Protein AF-A0A536RLC1-F1 (afdb_monomer)

Nearest PDB structures (foldseek):
  5knc-assembly1_G  TM=2.482E-01  e=6.509E+00  Enterococcus hirae ATCC 9790
  8ieq-assembly1_C  TM=2.1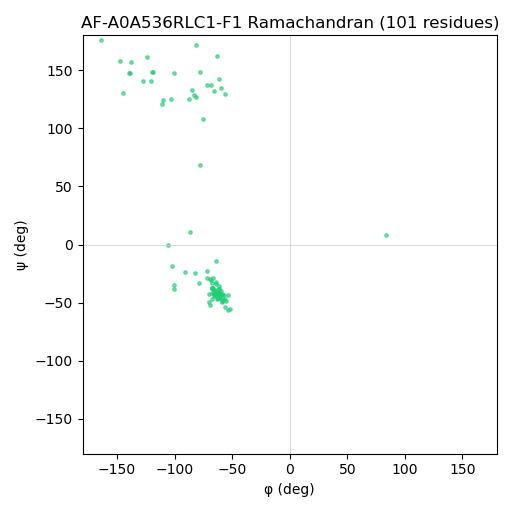72E-01  e=2.846E+00  Homo sapiens
  8ieb-assembly1_B  TM=2.143E-01  e=3.824E+00  Homo sapiens

Sequence (103 aa):
MRIRIFVLALLTFVAAFGAHEVMHLVVIFAVGGRGSIIVRPWRLGLVDFQIPSLHAQPVEPLGLVQQALVNFLGPALAAVPLVALWAGVRETAPRLALWANVL

Foldseek 3Di:
DVVLLVVLLVVVLVVLLVQLQVLLQVLCVVVVFHWDWDWDWDADPPDRDTDIHIHTDTPDDDDPVSVVCSVPRSLVVSLVVLVVVLVVDPDPRNNSSSVSSND

Solvent-accessible surface area (backbone atoms only — not comparable to full-atom values): 5683 Å² total; per-residue (Å²): 114,69,66,61,25,50,54,49,26,56,59,48,36,58,54,47,54,50,40,26,36,51,30,24,42,51,39,36,45,74,73,73,46,54,66,47,78,45,78,44,80,39,71,49,93,89,48,103,47,71,43,86,34,79,40,50,41,61,74,60,89,66,54,73,67,55,44,50,48,26,69,53,48,7,53,55,58,38,36,48,64,46,53,54,50,37,74,70,46,83,53,68,51,64,30,52,17,38,47,70,68,64,111

Radius of gyration: 15.73 Å; Cα contacts (8 Å, |Δi|>4): 134; chains: 1; bounding box: 32×38×42 Å

Mean predicted aligned error: 3.65 Å

Structure (mmCIF, N/CA/C/O backbone):
data_AF-A0A536RLC1-F1
#
_entry.id   AF-A0A536RLC1-F1
#
loop_
_atom_site.group_PDB
_atom_site.id
_atom_site.type_symbol
_atom_site.label_atom_id
_atom_site.label_alt_id
_atom_site.label_comp_id
_atom_site.label_asym_id
_atom_site.label_entity_id
_atom_site.label_seq_id
_atom_site.pdbx_PDB_ins_code
_atom_site.Cartn_x
_atom_site.Cartn_y
_atom_site.Cartn_z
_atom_site.occupancy
_atom_site.B_iso_or_equiv
_atom_site.auth_seq_id
_atom_site.auth_comp_id
_atom_site.auth_asym_id
_atom_site.auth_atom_id
_atom_site.pdbx_PDB_model_num
ATOM 1 N N . MET A 1 1 ? -16.991 -4.764 21.935 1.00 70.88 1 MET A N 1
ATOM 2 C CA . MET A 1 1 ? -15.896 -3.884 21.451 1.00 70.88 1 MET A CA 1
ATOM 3 C C . MET A 1 1 ? -15.061 -4.519 20.335 1.00 70.88 1 MET A C 1
ATOM 5 O O . MET A 1 1 ? -14.904 -3.883 19.304 1.00 70.88 1 MET A O 1
ATOM 9 N N . ARG A 1 2 ? -14.594 -5.771 20.481 1.00 87.94 2 ARG A N 1
ATOM 10 C CA . ARG A 1 2 ? -13.743 -6.463 19.485 1.00 87.94 2 ARG A CA 1
ATOM 11 C C . ARG A 1 2 ? -14.372 -6.611 18.088 1.00 87.94 2 ARG A C 1
ATOM 13 O O . ARG A 1 2 ? -13.712 -6.317 17.104 1.00 87.94 2 ARG A O 1
ATOM 20 N N . ILE A 1 3 ? -15.661 -6.959 18.006 1.00 94.25 3 ILE A N 1
ATOM 21 C CA . ILE A 1 3 ? -16.385 -7.095 16.724 1.00 94.25 3 ILE A CA 1
ATOM 22 C C . ILE A 1 3 ? -16.426 -5.770 15.951 1.00 94.25 3 ILE A C 1
ATOM 24 O O . ILE A 1 3 ? -16.204 -5.762 14.750 1.00 94.25 3 ILE A O 1
ATOM 28 N N . ARG A 1 4 ? -16.650 -4.634 16.633 1.00 93.88 4 ARG A N 1
ATOM 29 C CA . ARG A 1 4 ? -16.665 -3.312 15.980 1.00 93.88 4 ARG A CA 1
ATOM 30 C C . ARG A 1 4 ? -15.316 -2.995 15.333 1.00 93.88 4 ARG A C 1
ATOM 32 O O . ARG A 1 4 ? -15.293 -2.531 14.205 1.00 93.88 4 ARG A O 1
ATOM 39 N N . ILE A 1 5 ? -14.213 -3.274 16.034 1.00 95.25 5 ILE A N 1
ATOM 40 C CA . ILE A 1 5 ? -12.854 -3.077 15.506 1.00 95.25 5 ILE A CA 1
ATOM 41 C C . ILE A 1 5 ? -12.629 -3.975 14.293 1.00 95.25 5 ILE A C 1
ATOM 43 O O . ILE A 1 5 ? -12.168 -3.485 13.274 1.00 95.25 5 ILE A O 1
ATOM 47 N N . PHE A 1 6 ? -12.998 -5.255 14.385 1.00 95.50 6 PHE A N 1
ATOM 48 C CA . PHE A 1 6 ? -12.861 -6.200 13.278 1.00 95.50 6 PHE A CA 1
ATOM 49 C C . PHE A 1 6 ? -13.641 -5.757 12.034 1.00 95.50 6 PHE A C 1
ATOM 51 O O . PHE A 1 6 ? -13.079 -5.712 10.947 1.00 95.50 6 PHE A O 1
ATOM 58 N N . VAL A 1 7 ? -14.911 -5.373 12.196 1.00 96.12 7 VAL A N 1
ATOM 59 C CA . VAL A 1 7 ? -15.747 -4.897 11.083 1.00 96.12 7 VAL A CA 1
ATOM 60 C C . VAL A 1 7 ? -15.159 -3.631 10.465 1.00 96.12 7 VAL A C 1
ATOM 62 O O . VAL A 1 7 ? -15.038 -3.555 9.248 1.00 96.12 7 VAL A O 1
ATOM 65 N N . LEU A 1 8 ? -14.750 -2.656 11.283 1.00 95.81 8 LEU A N 1
ATOM 66 C CA . LEU A 1 8 ? -14.109 -1.441 10.779 1.00 95.81 8 LEU A CA 1
ATOM 67 C C . LEU A 1 8 ? -12.798 -1.757 10.055 1.00 95.81 8 LEU A C 1
ATOM 69 O O . LEU A 1 8 ? -12.584 -1.249 8.963 1.00 95.81 8 LEU A O 1
ATOM 73 N N . ALA A 1 9 ? -11.959 -2.627 10.618 1.00 96.00 9 ALA A N 1
ATOM 74 C CA . ALA A 1 9 ? -10.696 -3.022 10.007 1.00 96.00 9 ALA A CA 1
ATOM 75 C C . ALA A 1 9 ? -10.925 -3.694 8.651 1.00 96.00 9 ALA A C 1
ATOM 77 O O . ALA A 1 9 ? -10.232 -3.354 7.702 1.00 96.00 9 ALA A O 1
ATOM 78 N N . LEU A 1 10 ? -11.927 -4.573 8.545 1.00 95.94 10 LEU A N 1
ATOM 79 C CA . LEU A 1 10 ? -12.291 -5.241 7.297 1.00 95.94 10 LEU A CA 1
ATOM 80 C C . LEU A 1 10 ? -12.826 -4.260 6.244 1.00 95.94 10 LEU A C 1
ATOM 82 O O . LEU A 1 10 ? -12.461 -4.351 5.076 1.00 95.94 10 LEU A O 1
ATOM 86 N N . LEU A 1 11 ? -13.672 -3.307 6.641 1.00 95.19 11 LEU A N 1
ATOM 87 C CA . LEU A 1 11 ? -14.187 -2.288 5.722 1.00 95.19 11 LEU A CA 1
ATOM 88 C C . LEU A 1 11 ? -13.067 -1.363 5.232 1.00 95.19 11 LEU A C 1
ATOM 90 O O . LEU A 1 11 ? -12.974 -1.076 4.040 1.00 95.19 11 LEU A O 1
ATOM 94 N N . THR A 1 12 ? -12.193 -0.923 6.139 1.00 95.38 12 THR A N 1
ATOM 95 C CA . THR A 1 12 ? -11.034 -0.095 5.797 1.00 95.38 12 THR A CA 1
ATOM 96 C C . THR A 1 12 ? -10.014 -0.867 4.966 1.00 95.38 12 THR A C 1
ATOM 98 O O . THR A 1 12 ? -9.418 -0.272 4.075 1.00 95.38 12 THR A O 1
ATOM 101 N N . PHE A 1 13 ? -9.866 -2.176 5.180 1.00 95.44 13 PHE A N 1
ATOM 102 C CA . PHE A 1 13 ? -8.969 -3.033 4.407 1.00 95.44 13 PHE A CA 1
ATOM 103 C C . PHE A 1 13 ? -9.275 -3.002 2.917 1.00 95.44 13 PHE A C 1
ATOM 105 O O . PHE A 1 13 ? -8.356 -2.861 2.123 1.00 95.44 13 PHE A O 1
ATOM 112 N N . VAL A 1 14 ? -10.547 -3.051 2.516 1.00 93.31 14 VAL A N 1
ATOM 113 C CA . VAL A 1 14 ? -10.909 -2.987 1.090 1.00 93.31 14 VAL A CA 1
ATOM 114 C C . VAL A 1 14 ? -10.405 -1.687 0.452 1.00 93.31 14 VAL A C 1
ATOM 116 O O . VAL A 1 14 ? -9.826 -1.708 -0.634 1.00 93.31 14 VAL A O 1
ATOM 119 N N . ALA A 1 15 ? -10.575 -0.558 1.146 1.00 92.88 15 ALA A N 1
ATOM 120 C CA . ALA A 1 15 ? -10.096 0.738 0.675 1.00 92.88 15 ALA A CA 1
ATOM 121 C C . ALA A 1 15 ? -8.561 0.840 0.709 1.00 92.88 15 ALA A C 1
ATOM 123 O O . ALA A 1 15 ? -7.963 1.323 -0.250 1.00 92.88 15 ALA A O 1
ATOM 124 N N . ALA A 1 16 ? -7.926 0.363 1.782 1.00 95.19 16 ALA A N 1
ATOM 125 C CA . ALA A 1 16 ? -6.474 0.354 1.948 1.00 95.19 16 ALA A CA 1
ATOM 126 C C . ALA A 1 16 ? -5.789 -0.517 0.887 1.00 95.19 16 ALA A C 1
ATOM 128 O O . ALA A 1 16 ? -4.830 -0.079 0.261 1.00 95.19 16 ALA A O 1
ATOM 129 N N . PHE A 1 17 ? -6.324 -1.709 0.629 1.00 94.94 17 PHE A N 1
ATOM 130 C CA . PHE A 1 17 ? -5.839 -2.632 -0.392 1.00 94.94 17 PHE A CA 1
ATOM 131 C C . PHE A 1 17 ? -5.981 -2.048 -1.802 1.00 94.94 17 PHE A C 1
ATOM 133 O O . PHE A 1 17 ? -5.040 -2.084 -2.590 1.00 94.94 17 PHE A O 1
ATOM 140 N N . GLY A 1 18 ? -7.121 -1.424 -2.114 1.00 94.88 18 GLY A N 1
ATOM 141 C CA . GLY A 1 18 ? -7.283 -0.711 -3.384 1.00 94.88 18 GLY A CA 1
ATOM 142 C C . GLY A 1 18 ? -6.298 0.453 -3.529 1.00 94.88 18 GLY A C 1
ATOM 143 O O . GLY A 1 18 ? -5.651 0.592 -4.566 1.00 94.88 18 GLY A O 1
ATOM 144 N N . ALA A 1 19 ? -6.141 1.268 -2.482 1.00 95.62 19 ALA A N 1
ATOM 145 C CA . ALA A 1 19 ? -5.190 2.378 -2.474 1.00 95.62 19 ALA A CA 1
ATOM 146 C C . ALA A 1 19 ? -3.741 1.897 -2.646 1.00 95.62 19 ALA A C 1
ATOM 148 O O . ALA A 1 19 ? -2.980 2.534 -3.369 1.00 95.62 19 ALA A O 1
ATOM 149 N N . HIS A 1 20 ? -3.379 0.765 -2.040 1.00 97.06 20 HIS A N 1
ATOM 150 C CA . HIS A 1 20 ? -2.073 0.124 -2.181 1.00 97.06 20 HIS A CA 1
ATOM 151 C C . HIS A 1 20 ? -1.734 -0.170 -3.646 1.00 97.06 20 HIS A C 1
ATOM 153 O O . HIS A 1 20 ? -0.720 0.306 -4.161 1.00 97.06 20 HIS A O 1
ATOM 159 N N . GLU A 1 21 ? -2.621 -0.870 -4.350 1.00 97.31 21 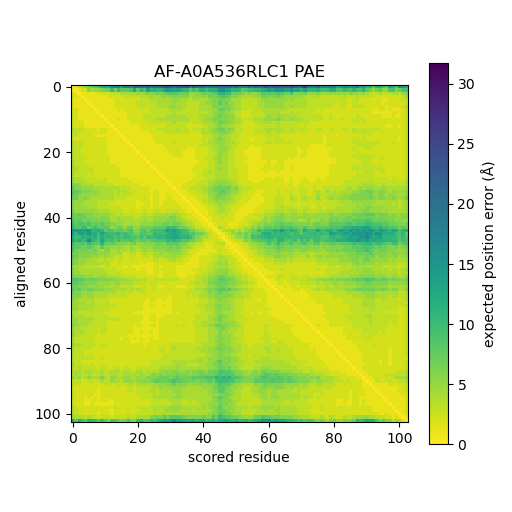GLU A N 1
ATOM 160 C CA . GLU A 1 21 ? -2.402 -1.200 -5.761 1.00 97.31 21 GLU A CA 1
ATOM 161 C C . GLU A 1 21 ? -2.428 0.046 -6.658 1.00 97.31 21 GLU A C 1
ATOM 163 O O . GLU A 1 21 ? -1.613 0.186 -7.571 1.00 97.31 21 GLU A O 1
ATOM 168 N N . VAL A 1 22 ? -3.303 1.015 -6.375 1.00 97.75 22 VAL A N 1
ATOM 169 C CA . VAL A 1 22 ? -3.316 2.286 -7.116 1.00 97.75 22 VAL A CA 1
ATOM 170 C C . VAL A 1 22 ? -2.009 3.055 -6.916 1.00 97.75 22 VAL A C 1
ATOM 172 O O . VAL A 1 22 ? -1.493 3.618 -7.880 1.00 97.75 22 VAL A O 1
ATOM 175 N N . MET A 1 23 ? -1.431 3.064 -5.713 1.00 98.31 23 MET A N 1
ATOM 176 C CA . MET A 1 23 ? -0.150 3.734 -5.473 1.00 98.31 23 MET A CA 1
ATOM 177 C C . MET A 1 23 ? 1.006 3.045 -6.198 1.00 98.31 23 MET A C 1
ATOM 179 O O . MET A 1 23 ? 1.850 3.741 -6.761 1.00 98.31 23 MET A O 1
ATOM 183 N N . HIS A 1 24 ? 1.028 1.711 -6.284 1.00 98.25 24 HIS A N 1
ATOM 184 C CA . HIS A 1 24 ? 1.972 1.026 -7.172 1.00 98.25 24 HIS A CA 1
ATOM 185 C C . HIS A 1 24 ? 1.832 1.503 -8.619 1.00 98.25 24 HIS A C 1
ATOM 187 O O . HIS A 1 24 ? 2.833 1.847 -9.248 1.00 98.25 24 HIS A O 1
ATOM 193 N N . LEU A 1 25 ? 0.601 1.589 -9.133 1.00 98.25 25 LEU A N 1
ATOM 194 C CA . LEU A 1 25 ? 0.346 2.069 -10.490 1.00 98.25 25 LEU A CA 1
ATOM 195 C C . LEU A 1 25 ? 0.815 3.519 -10.694 1.00 98.25 25 LEU A C 1
ATOM 197 O O . LEU A 1 25 ? 1.438 3.827 -11.710 1.00 98.25 25 LEU A O 1
ATOM 201 N N . VAL A 1 26 ? 0.568 4.402 -9.723 1.00 98.31 26 VAL A N 1
ATOM 202 C CA . VAL A 1 26 ? 1.063 5.787 -9.747 1.00 98.31 26 VAL A CA 1
ATOM 203 C C . VAL A 1 26 ? 2.588 5.816 -9.825 1.00 98.31 26 VAL A C 1
ATOM 205 O O . VAL A 1 26 ? 3.135 6.554 -10.643 1.00 98.31 26 VAL A O 1
ATOM 208 N N . VAL A 1 27 ? 3.284 4.995 -9.031 1.00 98.31 27 VAL A N 1
ATOM 209 C CA . VAL A 1 27 ? 4.753 4.927 -9.069 1.00 98.31 27 VAL A CA 1
ATOM 210 C C . VAL A 1 27 ? 5.244 4.373 -10.408 1.00 98.31 27 VAL A C 1
ATOM 212 O O . VAL A 1 27 ? 6.200 4.921 -10.949 1.00 98.31 27 VAL A O 1
ATOM 215 N N . ILE A 1 28 ? 4.574 3.366 -10.987 1.00 98.44 28 ILE A N 1
ATOM 216 C CA . ILE A 1 28 ? 4.886 2.851 -12.335 1.00 98.44 28 ILE A CA 1
ATOM 217 C C . ILE A 1 28 ? 4.848 3.989 -13.363 1.00 98.44 28 ILE A C 1
ATOM 219 O O . ILE A 1 28 ? 5.801 4.150 -14.127 1.00 98.44 28 ILE A O 1
ATOM 223 N N . PHE A 1 29 ? 3.793 4.808 -13.359 1.00 98.12 29 PHE A N 1
ATOM 224 C CA . PHE A 1 29 ? 3.703 5.959 -14.261 1.00 98.12 29 PHE A CA 1
ATOM 225 C C . PHE A 1 29 ? 4.759 7.029 -13.953 1.00 98.12 29 PHE A C 1
ATOM 227 O O . PHE A 1 29 ? 5.353 7.586 -14.875 1.00 98.12 29 PHE A O 1
ATOM 234 N N . ALA A 1 30 ? 5.040 7.293 -12.675 1.00 98.06 30 ALA A N 1
ATOM 235 C CA . ALA A 1 30 ? 6.020 8.295 -12.259 1.00 98.06 30 ALA A CA 1
ATOM 236 C C . ALA A 1 30 ? 7.455 7.948 -12.692 1.00 98.06 30 ALA A C 1
ATOM 238 O O . ALA A 1 30 ? 8.235 8.847 -13.001 1.00 98.06 30 ALA A O 1
ATOM 239 N N . VAL A 1 31 ? 7.802 6.658 -12.760 1.00 97.56 31 VAL A N 1
ATOM 240 C CA . VAL A 1 31 ? 9.110 6.192 -13.257 1.00 97.56 31 VAL A CA 1
ATOM 241 C C . VAL A 1 31 ? 9.154 6.016 -14.783 1.00 97.56 31 VAL A C 1
ATOM 243 O O . VAL A 1 31 ? 10.118 5.458 -15.306 1.00 97.56 31 VAL A O 1
ATOM 246 N N . GLY A 1 32 ? 8.129 6.489 -15.501 1.00 96.56 32 GLY A N 1
ATOM 247 C CA . GLY A 1 32 ? 8.045 6.462 -16.966 1.00 96.56 32 GLY A CA 1
ATOM 248 C C . GLY A 1 32 ? 7.534 5.148 -17.562 1.00 96.56 32 GLY A C 1
ATOM 249 O O . GLY A 1 32 ? 7.583 4.974 -18.779 1.00 96.56 32 GLY A O 1
ATOM 250 N N . GLY A 1 33 ? 7.055 4.221 -16.731 1.00 96.62 33 GLY A N 1
ATOM 251 C CA . GLY A 1 33 ? 6.450 2.972 -17.178 1.00 96.62 33 GLY A CA 1
ATOM 252 C C . GLY A 1 33 ? 4.987 3.134 -17.593 1.00 96.62 33 GLY A C 1
ATOM 253 O O . GLY A 1 33 ? 4.344 4.162 -17.369 1.00 96.62 33 GLY A O 1
ATOM 254 N N . ARG A 1 34 ? 4.433 2.070 -18.172 1.00 97.62 34 ARG A N 1
ATOM 255 C CA . ARG A 1 34 ? 2.996 1.916 -18.419 1.00 97.62 34 ARG A CA 1
ATOM 256 C C . ARG A 1 34 ? 2.511 0.696 -17.661 1.00 97.62 34 ARG A C 1
ATOM 258 O O . ARG A 1 34 ? 3.256 -0.263 -17.498 1.00 97.62 34 ARG A O 1
ATOM 265 N N . GLY A 1 35 ? 1.267 0.714 -17.208 1.00 96.62 35 GLY A N 1
ATOM 266 C CA . GLY A 1 35 ? 0.719 -0.395 -16.444 1.00 96.62 35 GLY A CA 1
ATOM 267 C C . GLY A 1 35 ? -0.792 -0.355 -16.353 1.00 96.62 35 GLY A C 1
ATOM 268 O O . GLY A 1 35 ? -1.444 0.581 -16.821 1.00 96.62 35 GLY A O 1
ATOM 269 N N . SER A 1 36 ? -1.340 -1.389 -15.735 1.00 97.44 36 SER A N 1
ATOM 270 C CA . SER A 1 36 ? -2.761 -1.483 -15.416 1.00 97.44 36 SER A CA 1
ATOM 271 C C . SER A 1 36 ? -2.951 -2.262 -14.125 1.00 97.44 36 SER A C 1
ATOM 273 O O . SER A 1 36 ? -2.081 -3.034 -13.722 1.00 97.44 36 SER A O 1
ATOM 275 N N . ILE A 1 37 ? -4.093 -2.059 -13.477 1.00 97.12 37 ILE A N 1
ATOM 276 C CA . ILE A 1 37 ? -4.520 -2.945 -12.403 1.00 97.12 37 ILE A CA 1
ATOM 277 C C . ILE A 1 37 ? -5.207 -4.144 -13.038 1.00 97.12 37 ILE A C 1
ATOM 279 O O . ILE A 1 37 ? -6.126 -3.991 -13.843 1.00 97.12 37 ILE A O 1
ATOM 283 N N . ILE A 1 38 ? -4.769 -5.331 -12.648 1.00 96.75 38 ILE A N 1
ATOM 284 C CA . ILE A 1 38 ? -5.344 -6.589 -13.099 1.00 96.75 38 ILE A CA 1
ATOM 285 C C . ILE A 1 38 ? -5.792 -7.428 -11.909 1.00 96.75 38 ILE A C 1
ATOM 287 O O . ILE A 1 38 ? -5.330 -7.242 -10.783 1.00 96.75 38 ILE A O 1
ATOM 291 N N . VAL A 1 39 ? -6.665 -8.394 -12.179 1.00 96.00 39 VAL A N 1
ATOM 292 C CA . VAL A 1 39 ? -6.973 -9.471 -11.239 1.00 96.00 39 VAL A CA 1
ATOM 293 C C . VAL A 1 39 ? -6.255 -10.725 -11.713 1.00 96.00 39 VAL A C 1
ATOM 295 O O . VAL A 1 39 ? -6.432 -11.144 -12.857 1.00 96.00 39 VAL A O 1
ATOM 298 N N . ARG A 1 40 ? -5.443 -11.332 -10.846 1.00 93.75 40 ARG A N 1
ATOM 299 C CA . ARG A 1 40 ? -4.713 -12.567 -11.157 1.00 93.75 40 ARG A CA 1
ATOM 300 C C . ARG A 1 40 ? -4.743 -13.560 -9.996 1.00 93.75 40 ARG A C 1
ATOM 302 O O . ARG A 1 40 ? -4.894 -13.143 -8.849 1.00 93.75 40 ARG A O 1
ATOM 309 N N . PRO A 1 41 ? -4.554 -14.863 -10.254 1.00 94.06 41 PRO A N 1
ATOM 310 C CA . PRO A 1 41 ? -4.418 -15.842 -9.186 1.00 94.06 41 PRO A CA 1
ATOM 311 C C . PRO A 1 41 ? -3.131 -15.593 -8.390 1.00 94.06 41 PRO A C 1
ATOM 313 O O . PRO A 1 41 ? -2.051 -15.456 -8.975 1.00 94.06 41 PRO A O 1
ATOM 316 N N . TRP A 1 42 ? -3.244 -15.575 -7.064 1.00 91.31 42 TRP A N 1
ATOM 317 C CA . TRP A 1 42 ? -2.126 -15.576 -6.127 1.00 91.31 42 TRP A CA 1
ATOM 318 C C . TRP A 1 42 ? -2.076 -16.908 -5.390 1.00 91.31 42 TRP A C 1
ATOM 320 O O . TRP A 1 42 ? -3.036 -17.287 -4.717 1.00 91.31 42 TRP A O 1
ATOM 330 N N . ARG A 1 43 ? -0.958 -17.625 -5.514 1.00 92.56 43 ARG A N 1
ATOM 331 C CA . ARG A 1 43 ? -0.745 -18.892 -4.811 1.00 92.56 43 ARG A CA 1
ATOM 332 C C . ARG A 1 43 ? -0.298 -18.612 -3.383 1.00 92.56 43 ARG A C 1
ATOM 334 O O . ARG A 1 43 ? 0.675 -17.892 -3.165 1.00 92.56 43 ARG A O 1
ATOM 341 N N . LEU A 1 44 ? -0.997 -19.193 -2.416 1.00 90.19 44 LEU A N 1
ATOM 342 C CA . LEU A 1 44 ? -0.586 -19.130 -1.020 1.00 90.19 44 LEU A CA 1
ATOM 343 C C . LEU A 1 44 ? 0.699 -19.949 -0.834 1.00 90.19 44 LEU A C 1
ATOM 345 O O . LEU A 1 44 ? 0.837 -21.037 -1.380 1.00 90.19 44 LEU A O 1
ATOM 349 N N . GLY A 1 45 ? 1.662 -19.425 -0.075 1.00 84.44 45 GLY A N 1
ATOM 350 C CA . GLY A 1 45 ? 2.973 -20.073 0.071 1.00 84.44 45 GLY A CA 1
ATOM 351 C C . GLY A 1 45 ? 2.965 -21.352 0.919 1.00 84.44 45 GLY A C 1
ATOM 352 O O . GLY A 1 45 ? 3.861 -22.175 0.781 1.00 84.44 45 GLY A O 1
ATOM 353 N N . LEU A 1 46 ? 1.970 -21.519 1.798 1.00 89.25 46 LEU A N 1
ATOM 354 C CA . LEU A 1 46 ? 1.914 -22.608 2.789 1.00 89.25 46 LEU A CA 1
ATOM 355 C C . LEU A 1 46 ? 0.970 -23.753 2.410 1.00 89.25 46 LEU A C 1
ATOM 357 O O . LEU A 1 46 ? 1.058 -24.838 2.977 1.00 89.25 46 LEU A O 1
ATOM 361 N N . VAL A 1 47 ? 0.042 -23.507 1.489 1.00 90.69 47 VAL A N 1
ATOM 362 C CA . VAL A 1 47 ? -0.984 -24.464 1.070 1.00 90.69 47 VAL A CA 1
ATOM 363 C C . VAL A 1 47 ? -1.135 -24.384 -0.438 1.00 90.69 47 VAL A C 1
ATOM 365 O O . VAL A 1 47 ? -0.990 -23.307 -1.014 1.00 90.69 47 VAL A O 1
ATOM 368 N N . ASP A 1 48 ? -1.452 -25.503 -1.084 1.00 90.81 48 ASP A N 1
ATOM 369 C CA . ASP A 1 48 ? -1.673 -25.529 -2.529 1.00 90.81 48 ASP A CA 1
ATOM 370 C C . ASP A 1 48 ? -3.058 -24.980 -2.889 1.00 90.81 48 ASP A C 1
ATOM 372 O O . ASP A 1 48 ? -3.978 -25.699 -3.271 1.00 90.81 48 ASP A O 1
ATOM 376 N N . PHE A 1 49 ? -3.224 -23.679 -2.671 1.00 94.81 49 PHE A N 1
ATOM 377 C CA . PHE A 1 49 ? -4.469 -22.962 -2.877 1.00 94.81 49 PHE A CA 1
ATOM 378 C C . PHE A 1 49 ? -4.192 -21.598 -3.505 1.00 94.81 49 PHE A C 1
ATOM 380 O O . PHE A 1 49 ? -3.154 -20.976 -3.257 1.00 94.81 49 PHE A O 1
ATOM 387 N N . GLN A 1 50 ? -5.131 -21.129 -4.324 1.00 95.00 50 GLN A N 1
ATOM 388 C CA . GLN A 1 50 ? -5.048 -19.838 -4.994 1.00 95.00 50 GLN A CA 1
ATOM 389 C C . GLN A 1 50 ? -6.221 -18.953 -4.598 1.00 95.00 50 GLN A C 1
ATOM 391 O O . GLN A 1 50 ? -7.358 -19.413 -4.513 1.00 95.00 50 GLN A O 1
ATOM 396 N N . ILE A 1 51 ? -5.939 -17.668 -4.408 1.00 93.06 51 ILE A N 1
ATOM 397 C CA . ILE A 1 51 ? -6.955 -16.635 -4.208 1.00 93.06 51 ILE A CA 1
ATOM 398 C C . ILE A 1 51 ? -6.846 -15.577 -5.308 1.00 93.06 51 ILE A C 1
ATOM 400 O O . ILE A 1 51 ? -5.742 -15.330 -5.803 1.00 93.06 51 ILE A O 1
ATOM 404 N N . PRO A 1 52 ? -7.954 -14.938 -5.717 1.00 92.94 52 PRO A N 1
ATOM 405 C CA . PRO A 1 52 ? -7.880 -13.753 -6.559 1.00 92.94 52 PRO A CA 1
ATOM 406 C C . PRO A 1 52 ? -7.083 -12.657 -5.851 1.00 92.94 52 PRO A C 1
ATOM 408 O O . PRO A 1 52 ? -7.307 -12.387 -4.672 1.00 92.94 52 PRO A O 1
ATOM 411 N N . SER A 1 53 ? -6.173 -12.023 -6.579 1.00 91.06 53 SER A N 1
ATOM 412 C CA . SER A 1 53 ? -5.401 -10.880 -6.110 1.00 91.06 53 SER A CA 1
ATOM 413 C C . SER A 1 53 ? -5.521 -9.733 -7.100 1.00 91.06 53 SER A C 1
ATOM 415 O O . SER A 1 53 ? -5.533 -9.949 -8.314 1.00 91.06 53 SER A O 1
ATOM 417 N N . LEU A 1 54 ? -5.621 -8.523 -6.562 1.00 94.50 54 LEU A N 1
ATOM 418 C CA . LEU A 1 54 ? -5.502 -7.288 -7.317 1.00 94.50 54 LEU A CA 1
ATOM 419 C C . LEU A 1 54 ? -4.017 -6.945 -7.420 1.00 94.50 54 LEU A C 1
ATOM 421 O O . LEU A 1 54 ? -3.312 -7.026 -6.420 1.00 94.50 54 LEU A O 1
ATOM 425 N N . HIS A 1 55 ? -3.540 -6.600 -8.612 1.00 95.69 55 HIS A N 1
ATOM 426 C CA . HIS A 1 55 ? -2.131 -6.279 -8.801 1.00 95.69 55 HIS A CA 1
ATOM 427 C C . HIS A 1 55 ? -1.922 -5.179 -9.837 1.00 95.69 55 HIS A C 1
ATOM 429 O O . HIS A 1 55 ? -2.424 -5.280 -10.961 1.00 95.69 55 HIS A O 1
ATOM 435 N N . ALA A 1 56 ? -1.141 -4.161 -9.491 1.00 97.19 56 ALA A N 1
ATOM 436 C CA . ALA A 1 56 ? -0.613 -3.203 -10.452 1.00 97.19 56 ALA A CA 1
ATOM 437 C C . ALA A 1 56 ? 0.537 -3.823 -11.256 1.00 97.19 56 ALA A C 1
ATOM 439 O O . ALA A 1 56 ? 1.641 -4.023 -10.750 1.00 97.19 56 ALA A O 1
ATOM 440 N N . GLN A 1 57 ? 0.278 -4.107 -12.531 1.00 95.88 57 GLN A N 1
ATOM 441 C CA . GLN A 1 57 ? 1.229 -4.762 -13.417 1.00 95.88 57 GLN A CA 1
ATOM 442 C C . GLN A 1 57 ? 1.762 -3.793 -14.486 1.00 95.88 57 GLN A C 1
ATOM 444 O O . GLN A 1 57 ? 0.966 -3.235 -15.252 1.00 95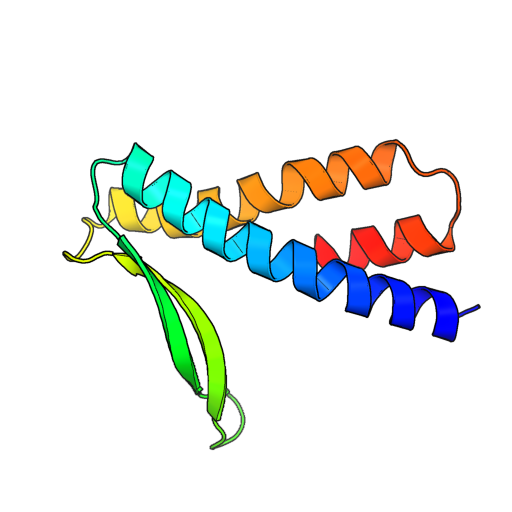.88 57 GLN A O 1
ATOM 449 N N . PRO A 1 58 ? 3.094 -3.621 -14.586 1.00 97.19 58 PRO A N 1
ATOM 450 C CA . PRO A 1 58 ? 3.727 -2.971 -15.728 1.00 97.19 58 PRO A CA 1
ATOM 451 C C . PRO A 1 58 ? 3.463 -3.731 -17.037 1.00 97.19 58 PRO A C 1
ATOM 453 O O . PRO A 1 58 ? 3.451 -4.963 -17.046 1.00 97.19 58 PRO A O 1
ATOM 456 N N . VAL A 1 59 ? 3.269 -3.004 -18.140 1.00 96.75 59 VAL A N 1
ATOM 457 C CA . VAL A 1 59 ? 3.119 -3.585 -19.487 1.00 96.75 59 VAL A CA 1
ATOM 458 C C . VAL A 1 59 ? 4.453 -4.164 -19.950 1.00 96.75 59 VAL A C 1
ATOM 460 O O . VAL A 1 59 ? 4.524 -5.323 -20.356 1.00 96.75 59 VAL A O 1
ATOM 463 N N . GLU A 1 60 ? 5.519 -3.375 -19.839 1.00 96.25 60 GLU A N 1
ATOM 464 C CA . GLU A 1 60 ? 6.891 -3.800 -20.081 1.00 96.25 60 GLU A CA 1
ATOM 465 C C . GLU A 1 60 ? 7.619 -4.083 -18.756 1.00 96.25 60 GLU A C 1
ATOM 467 O O . GLU A 1 60 ? 7.362 -3.407 -17.753 1.00 96.25 60 GLU A O 1
ATOM 472 N N . PRO A 1 61 ? 8.561 -5.044 -18.721 1.00 95.69 61 PRO A N 1
ATOM 473 C CA . PRO A 1 61 ? 9.397 -5.260 -17.549 1.00 95.69 61 PRO A CA 1
ATOM 474 C C . PRO A 1 61 ? 10.140 -3.983 -17.148 1.00 95.69 61 PRO A C 1
ATOM 476 O O . PRO A 1 61 ? 10.812 -3.351 -17.964 1.00 95.69 61 PRO A O 1
ATOM 479 N N . LEU A 1 62 ? 10.042 -3.624 -15.872 1.00 96.62 62 LEU A N 1
ATOM 480 C CA . LEU A 1 62 ? 10.787 -2.509 -15.309 1.00 96.62 62 LEU A CA 1
ATOM 481 C C . LEU A 1 62 ? 12.239 -2.914 -15.036 1.00 96.62 62 LEU A C 1
ATOM 483 O O . LEU A 1 62 ? 12.533 -4.057 -14.682 1.00 96.62 62 LEU A O 1
ATOM 487 N N . GLY A 1 63 ? 13.154 -1.950 -15.155 1.00 97.62 63 GLY A N 1
ATOM 488 C CA . GLY A 1 63 ? 14.523 -2.115 -14.674 1.00 97.62 63 GLY A CA 1
ATOM 489 C C . GLY A 1 63 ? 14.567 -2.311 -13.154 1.00 97.62 63 GLY A C 1
ATOM 490 O O . GLY A 1 63 ? 13.623 -1.975 -12.439 1.00 97.62 63 GLY A O 1
ATOM 491 N N . LEU A 1 64 ? 15.686 -2.832 -12.642 1.00 97.38 64 LEU A N 1
ATOM 492 C CA . LEU A 1 64 ? 15.841 -3.174 -11.221 1.00 97.38 64 LEU A CA 1
ATOM 493 C C . LEU A 1 64 ? 15.524 -1.997 -10.284 1.00 97.38 64 LEU A C 1
ATOM 495 O O . LEU A 1 64 ? 14.834 -2.170 -9.283 1.00 97.38 64 LEU A O 1
ATOM 499 N N . VAL A 1 65 ? 16.011 -0.798 -10.617 1.00 97.62 65 VAL A N 1
ATOM 500 C CA . VAL A 1 65 ? 15.806 0.408 -9.801 1.00 97.62 65 VAL A CA 1
ATOM 501 C C . VAL A 1 65 ? 14.336 0.818 -9.803 1.00 97.62 65 VAL A C 1
ATOM 503 O O . VAL A 1 65 ? 13.766 1.051 -8.742 1.00 97.62 65 VAL A O 1
ATOM 506 N N . GLN A 1 66 ? 13.698 0.857 -10.974 1.00 97.69 66 GLN A N 1
ATOM 507 C CA . GLN A 1 66 ? 12.279 1.182 -11.103 1.00 97.69 66 GLN A CA 1
ATOM 508 C C . GLN A 1 66 ? 11.410 0.167 -10.357 1.00 97.69 66 GLN A C 1
ATOM 510 O O . GLN A 1 66 ? 10.499 0.560 -9.633 1.00 97.69 66 GLN A O 1
ATOM 515 N N . GLN A 1 67 ? 11.725 -1.124 -10.469 1.00 97.19 67 GLN A N 1
ATOM 516 C CA . GLN A 1 67 ? 11.012 -2.172 -9.748 1.00 97.19 67 GLN A CA 1
ATOM 517 C C . GLN A 1 67 ? 11.173 -2.025 -8.231 1.00 97.19 67 GLN A C 1
ATOM 519 O O . GLN A 1 67 ? 10.196 -2.176 -7.502 1.00 97.19 67 GLN A O 1
ATOM 524 N N . ALA A 1 68 ? 12.373 -1.695 -7.746 1.00 97.62 68 ALA A N 1
ATOM 525 C CA . ALA A 1 68 ? 12.595 -1.429 -6.328 1.00 97.62 68 ALA A CA 1
ATOM 526 C C . ALA A 1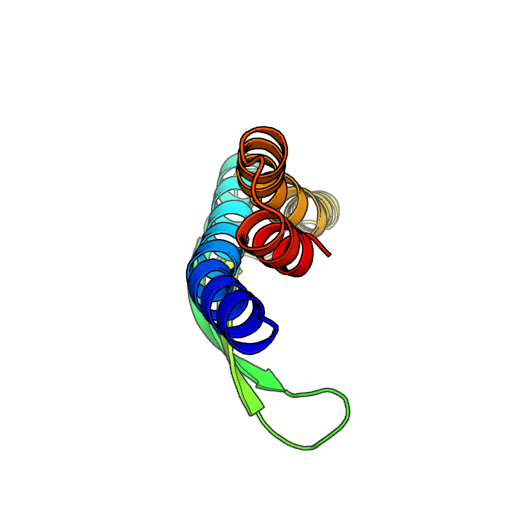 68 ? 11.758 -0.230 -5.856 1.00 97.62 68 ALA A C 1
ATOM 528 O O . ALA A 1 68 ? 11.061 -0.329 -4.848 1.00 97.62 68 ALA A O 1
ATOM 529 N N . LEU A 1 69 ? 11.753 0.871 -6.614 1.00 97.94 69 LEU A N 1
ATOM 530 C CA . LEU A 1 69 ? 10.922 2.035 -6.303 1.00 97.94 69 LEU A CA 1
ATOM 531 C C . LEU A 1 69 ? 9.439 1.666 -6.246 1.00 97.94 69 LEU A C 1
ATOM 533 O O . LEU A 1 69 ? 8.783 1.999 -5.266 1.00 97.94 69 LEU A O 1
ATOM 537 N N . VAL A 1 70 ? 8.920 0.940 -7.238 1.00 97.38 70 VAL A N 1
ATOM 538 C CA . VAL A 1 70 ? 7.522 0.486 -7.242 1.00 97.38 70 VAL A CA 1
ATOM 539 C C . VAL A 1 70 ? 7.235 -0.372 -6.014 1.00 97.38 70 VAL A C 1
ATOM 541 O O . VAL A 1 70 ? 6.277 -0.081 -5.304 1.00 97.38 70 VAL A O 1
ATOM 544 N N . ASN A 1 71 ? 8.079 -1.364 -5.719 1.00 95.88 71 ASN A N 1
ATOM 545 C CA . ASN A 1 71 ? 7.877 -2.302 -4.6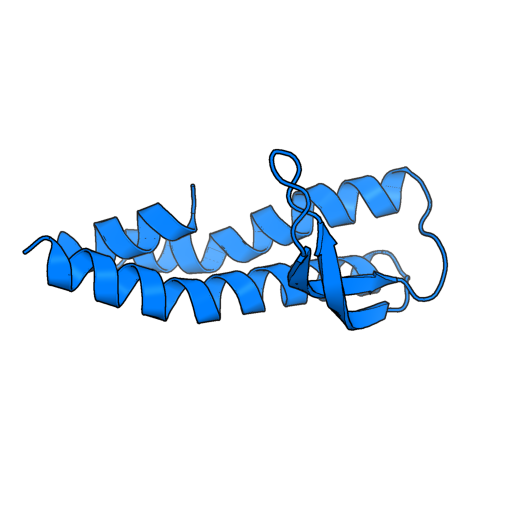13 1.00 95.88 71 ASN A CA 1
ATOM 546 C C . ASN A 1 71 ? 7.840 -1.624 -3.235 1.00 95.88 71 ASN A C 1
ATOM 548 O O . ASN A 1 71 ? 7.090 -2.071 -2.374 1.00 95.88 71 ASN A O 1
ATOM 552 N N . PHE A 1 72 ? 8.630 -0.570 -3.015 1.00 96.31 72 PHE A N 1
ATOM 553 C CA . PHE A 1 72 ? 8.723 0.080 -1.701 1.00 96.31 72 PHE A CA 1
ATOM 554 C C . PHE A 1 72 ? 7.892 1.361 -1.587 1.00 96.31 72 PHE A C 1
ATOM 556 O O . PHE A 1 72 ? 7.292 1.605 -0.540 1.00 96.31 72 PHE A O 1
ATOM 563 N N . LEU A 1 73 ? 7.824 2.181 -2.639 1.00 97.31 73 LEU A N 1
ATOM 564 C CA . LEU A 1 73 ? 7.088 3.445 -2.590 1.00 97.31 73 LEU A CA 1
ATOM 565 C C . LEU A 1 73 ? 5.583 3.253 -2.734 1.00 97.31 73 LEU A C 1
ATOM 567 O O . LEU A 1 73 ? 4.847 3.996 -2.097 1.00 97.31 73 LEU A O 1
ATOM 571 N N . GLY A 1 74 ? 5.114 2.265 -3.504 1.00 95.25 74 GLY A N 1
ATOM 572 C CA . GLY A 1 74 ? 3.678 1.977 -3.612 1.00 95.25 74 GLY A CA 1
ATOM 573 C C . GLY A 1 74 ? 3.022 1.773 -2.235 1.00 95.25 74 GLY A C 1
ATOM 574 O O . GLY A 1 74 ? 2.134 2.550 -1.869 1.00 95.25 74 GLY A O 1
ATOM 575 N N . PRO A 1 75 ? 3.515 0.829 -1.411 1.00 95.75 75 PRO A N 1
ATOM 576 C CA . PRO A 1 75 ? 2.976 0.582 -0.078 1.00 95.75 75 PRO A CA 1
ATOM 577 C C . PRO A 1 75 ? 3.188 1.767 0.868 1.00 95.75 75 PRO A C 1
ATOM 579 O O . PRO A 1 75 ? 2.273 2.150 1.597 1.00 95.75 75 PRO A O 1
ATOM 582 N N . ALA A 1 76 ? 4.376 2.387 0.838 1.00 96.06 76 ALA A N 1
ATOM 583 C CA . ALA A 1 76 ? 4.695 3.514 1.712 1.00 96.06 76 ALA A CA 1
ATOM 584 C C . ALA A 1 76 ? 3.767 4.714 1.466 1.00 96.06 76 ALA A C 1
ATOM 586 O O . ALA A 1 76 ? 3.269 5.316 2.418 1.00 96.06 76 ALA A O 1
ATOM 587 N N . LEU A 1 77 ? 3.490 5.039 0.200 1.00 97.12 77 LEU A N 1
ATOM 588 C CA . LEU A 1 77 ? 2.572 6.115 -0.171 1.00 97.12 77 LEU A CA 1
ATOM 589 C C . LEU A 1 77 ? 1.128 5.788 0.224 1.00 97.12 77 LEU A C 1
ATOM 591 O O . LEU A 1 77 ? 0.414 6.674 0.691 1.00 97.12 77 LEU A O 1
ATOM 595 N N . ALA A 1 78 ? 0.707 4.528 0.104 1.0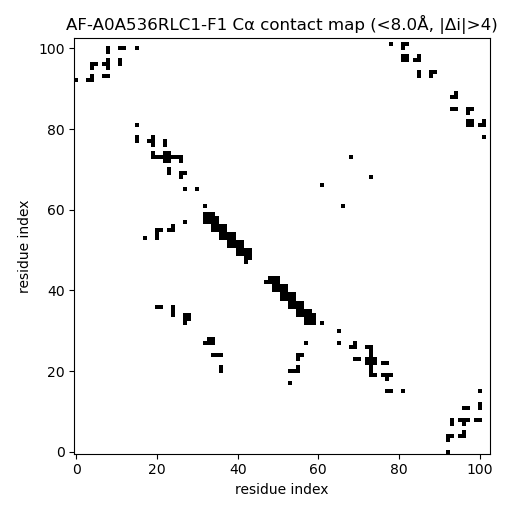0 96.19 78 ALA A N 1
ATOM 596 C CA . ALA A 1 78 ? -0.634 4.105 0.505 1.00 96.19 78 ALA A CA 1
ATOM 597 C C . ALA A 1 78 ? -0.862 4.201 2.024 1.00 96.19 78 ALA A C 1
ATOM 599 O O . ALA A 1 78 ? -1.981 4.466 2.467 1.00 96.19 78 ALA A O 1
ATOM 600 N N . ALA A 1 79 ? 0.196 4.056 2.827 1.00 95.69 79 ALA A N 1
ATOM 601 C CA . ALA A 1 79 ? 0.122 4.210 4.276 1.00 95.69 79 ALA A CA 1
ATOM 602 C C . ALA A 1 79 ? -0.072 5.673 4.721 1.00 95.69 79 ALA A C 1
ATOM 604 O O . ALA A 1 79 ? -0.692 5.911 5.758 1.00 95.69 79 ALA A O 1
ATOM 605 N N . VAL A 1 80 ? 0.402 6.662 3.951 1.00 96.12 80 VAL A N 1
ATOM 606 C CA . VAL A 1 80 ? 0.321 8.096 4.305 1.00 96.12 80 VAL A CA 1
ATOM 607 C C . VAL A 1 80 ? -1.102 8.549 4.674 1.00 96.12 80 VAL A C 1
ATOM 609 O O . VAL A 1 80 ? -1.277 9.073 5.779 1.00 96.12 80 VAL A O 1
ATOM 612 N N . PRO A 1 81 ? -2.138 8.358 3.830 1.00 94.56 81 PRO A N 1
ATOM 613 C CA . PRO A 1 81 ? -3.494 8.772 4.184 1.00 94.56 81 PRO A CA 1
ATOM 614 C C . PRO A 1 81 ? -4.045 8.013 5.399 1.00 94.56 81 PRO A C 1
ATOM 616 O O . PRO A 1 81 ? -4.754 8.606 6.211 1.00 94.56 81 PRO A O 1
ATOM 619 N N . LEU A 1 82 ? -3.696 6.734 5.580 1.00 94.75 82 LEU A N 1
ATOM 620 C CA . LEU A 1 82 ? -4.136 5.947 6.738 1.00 94.75 82 LEU A CA 1
ATOM 621 C C . LEU A 1 82 ? -3.511 6.455 8.041 1.00 94.75 82 LEU A C 1
ATOM 623 O O . LEU A 1 82 ? -4.211 6.586 9.046 1.00 94.75 82 LEU A O 1
ATOM 627 N N . VAL A 1 83 ? -2.222 6.801 8.020 1.00 95.56 83 VAL A N 1
ATOM 628 C CA . VAL A 1 83 ? -1.514 7.401 9.160 1.00 95.56 83 VAL A CA 1
ATOM 629 C C . VAL A 1 83 ? -2.068 8.792 9.475 1.00 95.56 83 VAL A C 1
ATOM 631 O O . VAL A 1 83 ? -2.279 9.114 10.645 1.00 95.56 83 VAL A O 1
ATOM 634 N N . ALA A 1 84 ? -2.372 9.599 8.455 1.00 95.56 84 ALA A N 1
ATOM 635 C CA . ALA A 1 84 ? -3.004 10.905 8.643 1.00 95.56 84 ALA A CA 1
ATOM 636 C C . ALA A 1 84 ? -4.391 10.780 9.302 1.00 95.56 84 ALA A C 1
ATOM 638 O O . ALA A 1 84 ? -4.681 11.475 10.279 1.00 95.56 84 ALA A O 1
ATOM 639 N N . LEU A 1 85 ? -5.226 9.845 8.831 1.00 94.69 85 LEU A N 1
ATOM 640 C CA . LEU A 1 85 ? -6.519 9.538 9.452 1.00 94.69 85 LEU A CA 1
ATOM 641 C C . LEU A 1 85 ? -6.349 9.040 10.890 1.00 94.69 85 LEU A C 1
ATOM 643 O O . LEU A 1 85 ? -7.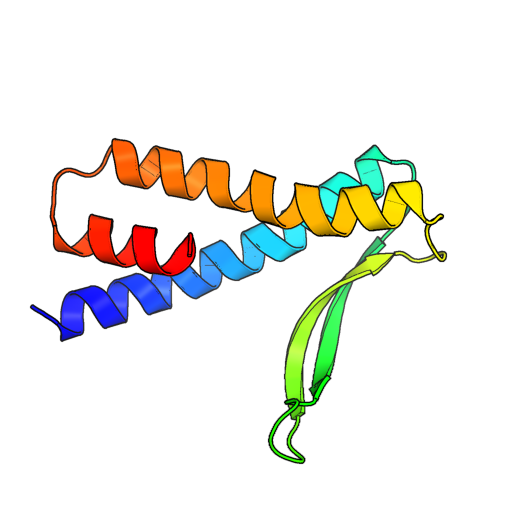058 9.485 11.792 1.00 94.69 85 LEU A O 1
ATOM 647 N N . TRP A 1 86 ? -5.382 8.157 11.127 1.00 95.44 86 TRP A N 1
ATOM 648 C CA . TRP A 1 86 ? -5.092 7.619 12.454 1.00 95.44 86 TRP A CA 1
ATOM 649 C C . TRP A 1 86 ? -4.681 8.711 13.447 1.00 95.44 86 TRP A C 1
ATOM 651 O O . TRP A 1 86 ? -5.098 8.668 14.606 1.00 95.44 86 TRP A O 1
ATOM 661 N N . ALA A 1 87 ? -3.914 9.708 12.998 1.00 95.12 87 ALA A N 1
ATOM 662 C CA . ALA A 1 87 ? -3.523 10.855 13.814 1.00 95.12 87 ALA A CA 1
ATOM 663 C C . ALA A 1 87 ? -4.713 11.777 14.144 1.00 95.12 87 ALA A C 1
ATOM 665 O O . ALA A 1 87 ? -4.736 12.395 15.210 1.00 95.12 87 ALA A O 1
ATOM 666 N N . GLY A 1 88 ? -5.709 11.854 13.255 1.00 95.12 88 GLY A N 1
ATOM 667 C CA . GLY A 1 88 ? -6.912 12.672 13.439 1.00 95.12 88 GLY A CA 1
ATOM 668 C C . GLY A 1 88 ? -8.008 12.023 14.293 1.00 95.12 88 GLY A C 1
ATOM 669 O O . GLY A 1 88 ? -8.814 12.731 14.902 1.00 95.12 88 GLY A O 1
ATOM 670 N N . VAL A 1 89 ? -8.057 10.690 14.374 1.00 95.62 89 VAL A N 1
ATOM 671 C CA . VAL A 1 89 ? -9.096 9.966 15.120 1.00 95.62 89 VAL A CA 1
ATOM 672 C C . VAL A 1 89 ? -8.712 9.785 16.590 1.00 95.62 89 VAL A C 1
ATOM 674 O O . VAL A 1 89 ? -7.689 9.192 16.927 1.00 95.62 89 VAL A O 1
ATOM 677 N N . ARG A 1 90 ? -9.595 10.232 17.491 1.00 94.31 90 ARG A N 1
ATOM 678 C CA . ARG A 1 90 ? -9.414 10.098 18.950 1.00 94.31 90 ARG A CA 1
ATOM 679 C C . ARG A 1 90 ? -10.022 8.827 19.538 1.00 94.31 90 ARG A C 1
ATOM 681 O O . ARG A 1 90 ? -9.601 8.383 20.601 1.00 94.31 90 ARG A O 1
ATOM 688 N N . GLU A 1 91 ? -11.014 8.243 18.873 1.00 94.81 91 GLU A N 1
ATOM 689 C CA . GLU A 1 91 ? -11.670 7.031 19.357 1.00 94.81 91 GLU A CA 1
ATOM 690 C C . GLU A 1 91 ? -10.765 5.801 19.221 1.00 94.81 91 GLU A C 1
ATOM 692 O O . GLU A 1 91 ? -10.152 5.563 18.180 1.00 94.81 91 GLU A O 1
ATOM 697 N N . THR A 1 92 ? -10.739 4.959 20.255 1.00 94.50 92 THR A N 1
ATOM 698 C CA . THR A 1 92 ? -9.877 3.769 20.293 1.00 94.50 92 THR A CA 1
ATOM 699 C C . THR A 1 92 ? -10.200 2.774 19.179 1.00 94.50 92 THR A C 1
ATOM 701 O O . THR A 1 92 ? -9.291 2.196 18.590 1.00 94.50 92 THR A O 1
ATOM 704 N N . ALA A 1 93 ? -11.484 2.550 18.876 1.00 95.12 93 ALA A N 1
ATOM 705 C CA . ALA A 1 93 ? -11.875 1.492 17.946 1.00 95.12 93 ALA A CA 1
ATOM 706 C C . ALA A 1 93 ? -11.466 1.769 16.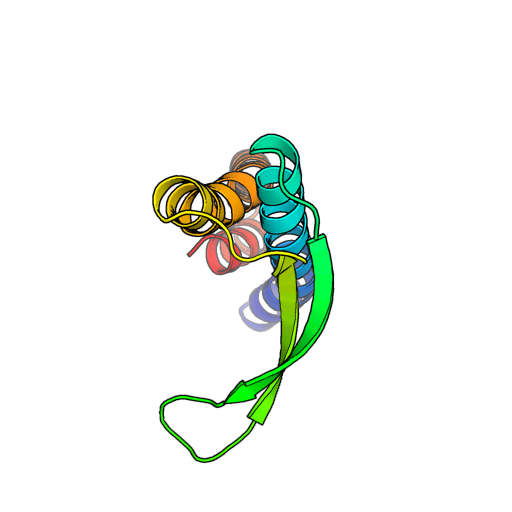484 1.00 95.12 93 ALA A C 1
ATOM 708 O O . ALA A 1 93 ? -10.794 0.907 15.912 1.00 95.12 93 ALA A O 1
ATOM 709 N N . PRO A 1 94 ? -11.780 2.930 15.873 1.00 94.31 94 PRO A N 1
ATOM 710 C CA . PRO A 1 94 ? -11.323 3.217 14.517 1.00 94.31 94 PRO A CA 1
ATOM 711 C C . PRO A 1 94 ? -9.805 3.438 14.449 1.00 94.31 94 PRO A C 1
ATOM 713 O O . PRO A 1 94 ? -9.187 3.062 13.460 1.00 94.31 94 PRO A O 1
ATOM 716 N N . ARG A 1 95 ? -9.172 3.946 15.516 1.00 95.56 95 ARG A N 1
ATOM 717 C CA . ARG A 1 95 ? -7.708 4.059 15.593 1.00 95.56 95 ARG A CA 1
ATOM 718 C C . ARG A 1 95 ? -7.019 2.689 15.526 1.00 95.56 95 ARG A C 1
ATOM 720 O O . ARG A 1 95 ? -6.055 2.531 14.784 1.00 95.56 95 ARG A O 1
ATOM 727 N N . LEU A 1 96 ? -7.523 1.684 16.247 1.00 95.31 96 LEU A N 1
ATOM 728 C CA . LEU A 1 96 ? -7.009 0.310 16.151 1.00 95.31 96 LEU A CA 1
ATOM 729 C C . LEU A 1 96 ? -7.297 -0.327 14.784 1.00 95.31 96 LEU A C 1
ATOM 731 O O . LEU A 1 96 ? -6.446 -1.043 14.265 1.00 95.31 96 LEU A O 1
ATOM 735 N N . ALA A 1 97 ? -8.460 -0.049 14.191 1.00 95.44 97 ALA A N 1
ATOM 736 C CA . ALA A 1 97 ? -8.803 -0.535 12.855 1.00 95.44 97 ALA A CA 1
ATOM 737 C C . ALA A 1 97 ? -7.891 0.047 11.758 1.00 95.44 97 ALA A C 1
ATOM 739 O O . ALA A 1 97 ? -7.445 -0.690 10.883 1.00 95.44 97 ALA A O 1
ATOM 740 N N . LEU A 1 98 ? -7.574 1.344 11.827 1.00 95.44 98 LEU A N 1
ATOM 741 C CA . LEU A 1 98 ? -6.620 1.998 10.926 1.00 95.44 98 LEU A CA 1
ATOM 742 C C . LEU A 1 98 ? -5.212 1.430 11.109 1.00 95.44 98 LEU A C 1
ATOM 744 O O . LEU A 1 98 ? -4.554 1.106 10.129 1.00 95.44 98 LEU A O 1
ATOM 748 N N . TRP A 1 99 ? -4.779 1.247 12.359 1.00 93.81 99 TRP A N 1
ATOM 749 C CA . TRP A 1 99 ? -3.463 0.682 12.659 1.00 93.81 99 TRP A CA 1
ATOM 750 C C . TRP A 1 99 ? -3.281 -0.732 12.092 1.00 93.81 99 TRP A C 1
ATOM 752 O O . TRP A 1 99 ? -2.234 -1.037 11.534 1.00 93.81 99 TRP A O 1
ATOM 762 N N . ALA A 1 100 ? -4.322 -1.569 12.157 1.00 93.62 100 ALA A N 1
ATOM 763 C CA . ALA A 1 100 ? -4.310 -2.916 11.583 1.00 93.62 100 ALA A CA 1
ATOM 764 C C . ALA A 1 100 ? -4.168 -2.955 10.049 1.00 93.62 100 ALA A C 1
ATOM 766 O O . ALA A 1 100 ? -3.910 -4.020 9.508 1.00 93.62 100 ALA A O 1
ATOM 767 N N . ASN A 1 101 ? -4.365 -1.826 9.362 1.00 93.56 101 ASN A N 1
ATOM 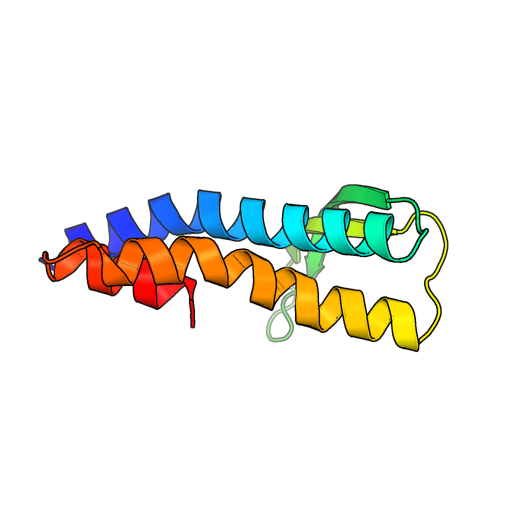768 C CA . ASN A 1 101 ? -4.210 -1.694 7.910 1.00 93.56 101 ASN A CA 1
ATOM 769 C C . ASN A 1 101 ? -2.927 -0.942 7.506 1.00 93.56 101 ASN A C 1
ATOM 771 O O . ASN A 1 101 ? -2.701 -0.717 6.320 1.00 93.56 101 ASN A O 1
ATOM 775 N N . VAL A 1 102 ? -2.128 -0.502 8.483 1.00 89.00 102 VAL A N 1
ATOM 776 C CA . VAL A 1 102 ? -0.814 0.129 8.272 1.00 89.00 102 VAL A CA 1
ATOM 777 C C . VAL A 1 102 ? 0.325 -0.865 8.522 1.00 89.00 102 VAL A C 1
ATOM 779 O O . VAL A 1 102 ? 1.355 -0.766 7.860 1.00 89.00 102 VAL A O 1
ATOM 782 N N . LEU A 1 103 ? 0.145 -1.778 9.486 1.00 72.62 103 LEU A N 1
ATOM 783 C CA . LEU A 1 103 ? 1.043 -2.910 9.752 1.00 72.62 103 LEU A CA 1
ATOM 784 C C . LEU A 1 103 ? 1.019 -3.932 8.611 1.00 72.62 103 LEU A C 1
ATOM 786 O O . LEU A 1 103 ? 2.110 -4.469 8.319 1.00 72.62 103 LEU A O 1
#

Secondary structure (DSSP, 8-state):
-HHHHHHHHHHHHHHHHHHHHHHHHHHHHHTT--EEEEEEEEE-SSSS-EEEEEEEEESSPPPHHHHHHHHHHHHHHHHHHHHHHHHH--SHHHHHHHHTTT-

pLDDT: mean 94.86, std 4.02, range [70.88, 98.44]